Protein 4P0C (pdb70)

Structure (mmCIF, N/CA/C/O backbone):
data_4P0C
#
_entry.id   4P0C
#
_cell.length_a   26.360
_cell.length_b   40.250
_cell.length_c   37.100
_cell.angle_alpha   90.00
_cell.angle_beta   107.42
_cell.angle_gamma   90.00
#
_symmetry.space_group_name_H-M   'P 1 21 1'
#
loop_
_entity.id
_entity.type
_entity.pdbx_description
1 polymer 'Na(+)/H(+) exchange regulatory cofactor NHE-RF2/Lysophosphatidic acid receptor 2 chimeric protein'
2 non-polymer 'THIOCYANATE ION'
3 non-polymer 'CHLORIDE ION'
4 water water
#
loop_
_atom_site.group_PDB
_atom_site.id
_atom_site.type_symbol
_atom_site.label_atom_id
_atom_site.label_alt_id
_atom_site.label_comp_id
_atom_site.label_asym_id
_atom_site.label_entity_id
_atom_site.label_seq_id
_atom_site.pdbx_PDB_ins_code
_atom_site.Cartn_x
_atom_site.Cartn_y
_atom_site.Cartn_z
_atom_site.occupancy
_atom_site.B_iso_or_equiv
_atom_site.auth_seq_id
_atom_site.auth_comp_id
_atom_site.auth_asym_id
_atom_site.auth_atom_id
_atom_site.pdbx_PDB_model_num
ATOM 1 N N . MET A 1 1 ? 27.449 -3.684 41.462 1.00 28.30 8 MET A N 1
ATOM 2 C CA . MET A 1 1 ? 28.326 -4.830 41.247 1.00 27.98 8 MET A CA 1
ATOM 3 C C . MET A 1 1 ? 27.778 -6.023 42.017 1.00 22.91 8 MET A C 1
ATOM 4 O O . MET A 1 1 ? 26.962 -5.847 42.917 1.00 22.35 8 MET A O 1
ATOM 17 N N . PRO A 1 2 ? 28.226 -7.240 41.670 1.00 20.09 9 PRO A N 1
ATOM 18 C CA . PRO A 1 2 ? 27.701 -8.423 42.358 1.00 17.86 9 PRO A CA 1
ATOM 19 C C . PRO A 1 2 ? 27.913 -8.375 43.865 1.00 15.33 9 PRO A C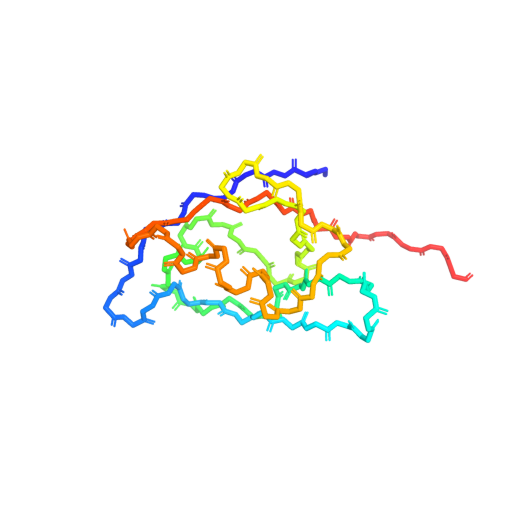 1
ATOM 20 O O . PRO A 1 2 ? 28.921 -7.831 44.344 1.00 17.74 9 PRO A O 1
ATOM 31 N N . ARG A 1 3 ? 26.964 -8.948 44.601 1.00 13.26 10 ARG A N 1
ATOM 32 C CA . ARG A 1 3 ? 26.993 -8.918 46.052 1.00 12.99 10 ARG A CA 1
ATOM 33 C C . ARG A 1 3 ? 26.338 -10.188 46.603 1.00 10.13 10 ARG A C 1
ATOM 34 O O . ARG A 1 3 ? 25.464 -10.768 45.963 1.00 9.68 10 ARG A O 1
ATOM 55 N N . LEU A 1 4 ? 26.762 -10.623 47.783 1.00 7.89 11 LEU A N 1
ATOM 56 C CA . LEU A 1 4 ? 26.272 -11.864 48.369 1.00 8.10 11 LEU A CA 1
ATOM 57 C C . LEU A 1 4 ? 25.155 -11.606 49.367 1.00 9.39 11 LEU A C 1
ATOM 58 O O . LEU A 1 4 ? 25.264 -10.733 50.227 1.00 11.91 11 LEU A O 1
ATOM 74 N N . CYS A 1 5 ? 24.085 -12.381 49.224 1.00 8.55 12 CYS A N 1
ATOM 75 C CA . CYS A 1 5 ? 22.965 -12.373 50.152 1.00 8.76 12 CYS A CA 1
ATOM 76 C C . CYS A 1 5 ? 22.874 -13.735 50.822 1.00 7.99 12 CYS A C 1
ATOM 77 O O . CYS A 1 5 ? 22.833 -14.768 50.151 1.00 8.89 12 CYS A O 1
ATOM 85 N N . ARG A 1 6 ? 22.863 -13.716 52.149 1.00 9.08 13 ARG A N 1
ATOM 86 C CA . ARG A 1 6 ? 22.845 -14.927 52.956 1.00 9.42 13 ARG A CA 1
ATOM 87 C C . ARG A 1 6 ? 21.468 -15.091 53.567 1.00 9.53 13 ARG A C 1
ATOM 88 O O . ARG A 1 6 ? 21.066 -14.301 54.420 1.00 11.76 13 ARG A O 1
ATOM 109 N N . LEU A 1 7 ? 20.758 -16.124 53.120 1.00 9.04 14 LEU A N 1
ATOM 110 C CA . LEU A 1 7 ? 19.370 -16.351 53.508 1.00 9.24 14 LEU A CA 1
ATOM 111 C C . LEU A 1 7 ? 19.212 -17.554 54.429 1.00 8.32 14 LEU A C 1
ATOM 112 O O . LEU A 1 7 ? 19.786 -18.607 54.191 1.00 10.33 14 LEU A O 1
ATOM 128 N N . VAL A 1 8 ? 18.394 -17.388 55.463 1.00 9.50 15 VAL A N 1
ATOM 129 C CA . VAL A 1 8 ? 18.031 -18.483 56.352 1.00 10.54 15 VAL A CA 1
ATOM 130 C C . VAL A 1 8 ? 16.541 -18.743 56.175 1.00 9.51 15 VAL A C 1
ATOM 131 O O . VAL A 1 8 ? 15.719 -17.848 56.355 1.00 10.16 15 VAL A O 1
ATOM 144 N N . ARG A 1 9 ? 16.193 -19.961 55.782 1.00 8.78 16 ARG A N 1
ATOM 145 C CA . ARG A 1 9 ? 14.824 -20.263 55.381 1.00 10.29 16 ARG A CA 1
ATOM 146 C C . ARG A 1 9 ? 13.856 -20.184 56.556 1.00 12.08 16 ARG A C 1
ATOM 147 O O . ARG A 1 9 ? 14.198 -20.563 57.672 1.00 14.47 16 ARG A O 1
ATOM 168 N N . GLY A 1 10 ? 12.655 -19.676 56.297 1.00 12.94 17 GLY A N 1
ATOM 169 C CA . GLY A 1 10 ? 11.594 -19.648 57.293 1.00 15.46 17 GLY A CA 1
ATOM 170 C C . GLY A 1 10 ? 10.595 -20.759 57.028 1.00 16.93 17 GLY A C 1
ATOM 171 O O . GLY A 1 10 ? 10.789 -21.560 56.111 1.00 17.88 17 GLY A O 1
ATOM 175 N N . GLU A 1 11 ? 9.518 -20.814 57.805 1.00 20.81 18 GLU A N 1
ATOM 176 C CA . GLU A 1 11 ? 8.553 -21.899 57.647 1.00 23.49 18 GLU A CA 1
ATOM 177 C C . GLU A 1 11 ? 7.753 -21.758 56.349 1.00 24.35 18 GLU A C 1
ATOM 178 O O . GLU A 1 11 ? 7.137 -22.721 55.886 1.00 25.47 18 GLU A O 1
ATOM 190 N N . GLN A 1 12 ? 7.771 -20.559 55.771 1.00 23.48 19 GLN A N 1
ATOM 191 C CA . GLN A 1 12 ? 7.110 -20.285 54.497 1.00 25.03 19 GLN A CA 1
ATOM 192 C C . GLN A 1 12 ? 8.137 -20.088 53.386 1.00 21.63 19 GLN A C 1
ATOM 193 O O . GLN A 1 12 ? 7.915 -19.312 52.458 1.00 24.39 19 GLN A O 1
ATOM 207 N N . GLY A 1 13 ? 9.262 -20.787 53.482 1.00 15.08 20 GLY A N 1
ATOM 208 C CA . GLY A 1 13 ? 10.312 -20.659 52.488 1.00 12.03 20 GLY A CA 1
ATOM 209 C C . GLY A 1 13 ? 11.169 -19.422 52.685 1.00 9.66 20 GLY A C 1
ATOM 210 O O . GLY A 1 13 ? 11.262 -18.863 53.772 1.00 10.89 20 GLY A O 1
ATOM 214 N N . TYR A 1 14 ? 11.807 -18.996 51.607 1.00 7.41 21 TYR A N 1
ATOM 215 C CA . TYR A 1 14 ? 12.701 -17.852 51.637 1.00 7.27 21 TYR A CA 1
ATOM 216 C C . TYR A 1 14 ? 11.994 -16.532 51.384 1.00 7.79 21 TYR A C 1
ATOM 217 O O . TYR A 1 14 ? 12.450 -15.500 51.853 1.00 9.82 21 TYR A O 1
ATOM 235 N N . GLY A 1 15 ? 10.922 -16.562 50.602 1.00 7.19 22 GLY A N 1
ATOM 236 C CA . GLY A 1 15 ? 10.160 -15.366 50.294 1.00 7.37 22 GLY A CA 1
ATOM 237 C C . GLY A 1 15 ? 10.651 -14.599 49.081 1.00 7.11 22 GLY A C 1
ATOM 238 O O . GLY A 1 15 ? 10.640 -13.370 49.073 1.00 8.98 22 GLY A O 1
ATOM 242 N N . PHE A 1 16 ? 11.082 -15.312 48.048 1.00 6.92 23 PHE A N 1
ATOM 243 C CA . PHE A 1 16 ? 11.370 -14.658 46.782 1.00 6.71 23 PHE A CA 1
ATOM 244 C C . PHE A 1 16 ? 10.888 -15.482 45.615 1.00 6.71 23 PHE A C 1
ATOM 245 O O . PHE A 1 16 ? 10.677 -16.685 45.731 1.00 8.47 23 PHE A O 1
ATOM 262 N N . HIS A 1 17 ? 10.711 -14.801 44.491 1.00 6.64 24 HIS A N 1
ATOM 263 C CA . HIS A 1 17 ? 10.242 -15.437 43.284 1.00 7.03 24 HIS A CA 1
ATOM 264 C C . HIS A 1 17 ? 11.313 -15.369 42.222 1.00 7.43 24 HIS A C 1
ATOM 265 O O . HIS A 1 17 ? 11.824 -14.291 41.918 1.00 8.45 24 HIS A O 1
ATOM 278 N N . LEU A 1 18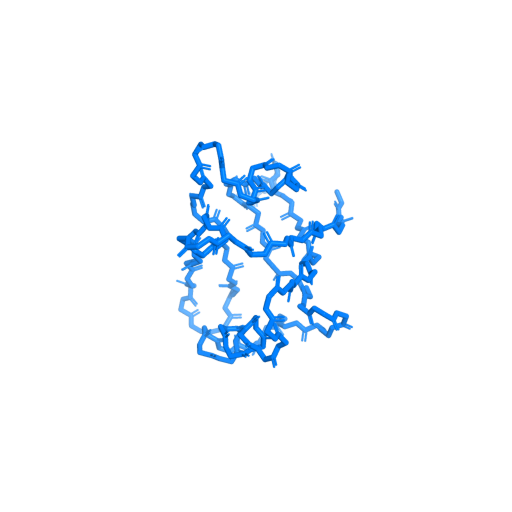 ? 11.650 -16.533 41.679 1.00 6.63 25 LEU A N 1
ATOM 279 C CA . LEU A 1 18 ? 12.696 -16.666 40.678 1.00 6.92 25 LEU A CA 1
ATOM 280 C C . LEU A 1 18 ? 12.030 -16.808 39.325 1.00 7.69 25 LEU A C 1
ATOM 281 O O . LEU A 1 18 ? 11.142 -17.650 39.155 1.00 8.54 25 LEU A O 1
ATOM 297 N N . HIS A 1 19 ? 12.453 -15.978 38.376 1.00 8.11 26 HIS A N 1
ATOM 298 C CA . HIS A 1 19 ? 11.869 -15.932 37.043 1.00 9.69 26 HIS A CA 1
ATOM 299 C C . HIS A 1 19 ? 12.953 -16.123 35.993 1.00 11.30 26 HIS A C 1
ATOM 300 O O . HIS A 1 19 ? 13.982 -15.445 36.016 1.00 10.63 26 HIS A O 1
ATOM 313 N N . GLY A 1 20 ? 12.711 -17.044 35.069 1.00 15.11 27 GLY A N 1
ATOM 314 C CA . GLY A 1 20 ? 13.685 -17.395 34.055 1.00 18.97 27 GLY A CA 1
ATOM 315 C C . GLY A 1 20 ? 13.296 -16.827 32.711 1.00 25.62 27 GLY A C 1
ATOM 316 O O . GLY A 1 20 ? 12.112 -16.630 32.436 1.00 25.64 27 GLY A O 1
ATOM 320 N N . GLU A 1 21 ? 14.347 -16.512 31.968 1.00 24.52 28 GLU A N 1
ATOM 321 C CA . GLU A 1 21 ? 14.259 -16.084 30.605 1.00 25.38 28 GLU A CA 1
ATOM 322 C C . GLU A 1 21 ? 14.637 -17.277 29.754 1.00 24.52 28 GLU A C 1
AT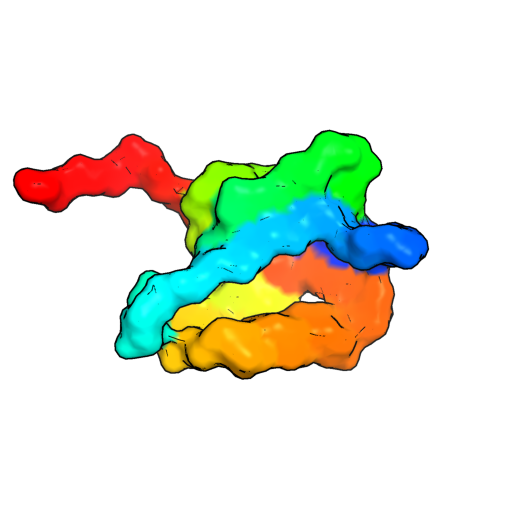OM 323 O O . GLU A 1 21 ? 15.441 -18.128 30.133 1.00 24.52 28 GLU A O 1
ATOM 335 N N . LYS A 1 22 ? 14.023 -17.301 28.592 1.00 24.52 29 LYS A N 1
ATOM 336 C CA . LYS A 1 22 ? 14.195 -18.331 27.577 1.00 27.11 29 LYS A CA 1
ATOM 337 C C . LYS A 1 22 ? 15.667 -18.681 27.382 1.00 26.83 29 LYS A C 1
ATOM 338 O O . LYS A 1 22 ? 16.519 -17.812 27.178 1.00 26.21 29 LYS A O 1
ATOM 357 N N . GLY A 1 23 ? 15.922 -19.985 27.436 1.00 29.82 30 GLY A N 1
ATOM 358 C CA . GLY A 1 23 ? 17.184 -20.540 27.896 1.00 31.71 30 GLY A CA 1
ATOM 359 C C . GLY A 1 23 ? 18.425 -20.101 27.136 1.00 34.24 30 GLY A C 1
ATOM 360 O O . GLY A 1 23 ? 18.444 -20.187 25.917 1.00 35.81 30 GLY A O 1
ATOM 364 N N . ARG A 1 24 ? 19.488 -19.667 27.809 1.00 34.36 31 ARG A N 1
ATOM 365 C CA . ARG A 1 24 ? 19.659 -19.661 29.255 1.00 33.23 31 ARG A CA 1
ATOM 366 C C . ARG A 1 24 ? 20.127 -18.253 29.577 1.00 29.07 31 ARG A C 1
ATOM 367 O O . ARG A 1 24 ? 21.255 -18.035 30.024 1.00 27.75 31 ARG A O 1
ATOM 373 N N . ARG A 1 25 ? 19.247 -17.293 29.307 1.00 28.25 32 ARG A N 1
ATOM 374 C CA . ARG A 1 25 ? 19.582 -15.877 29.414 1.00 27.87 32 ARG A CA 1
ATOM 375 C C . ARG A 1 25 ? 19.531 -15.394 30.867 1.00 25.21 32 ARG A C 1
ATOM 376 O O . ARG A 1 25 ? 19.664 -14.201 31.140 1.00 24.72 32 ARG A O 1
ATOM 397 N N . GLY A 1 26 ? 19.316 -16.314 31.823 1.00 25.42 33 GLY A N 1
ATOM 398 C CA . GLY A 1 26 ? 19.476 -16.028 33.173 1.00 18.88 33 GLY A CA 1
ATOM 399 C C . GLY A 1 26 ? 18.247 -16.136 34.050 1.00 13.29 33 GLY A C 1
ATOM 400 O O . GLY A 1 26 ? 17.112 -16.249 33.571 1.00 12.95 33 GLY A O 1
ATOM 404 N N . GLN A 1 27 ? 18.489 -16.108 35.352 1.00 11.45 34 GLN A N 1
ATOM 405 C CA . GLN A 1 27 ? 17.428 -16.222 36.335 1.00 10.62 34 GLN A CA 1
ATOM 406 C C . GLN A 1 27 ? 17.435 -14.971 37.176 1.00 8.33 34 GLN A C 1
ATOM 407 O O . GLN A 1 27 ? 18.490 -14.475 37.570 1.00 9.31 34 GLN A O 1
ATOM 421 N N . PHE A 1 28 ? 16.244 -14.452 37.440 1.00 7.84 35 PHE A N 1
ATOM 422 C CA 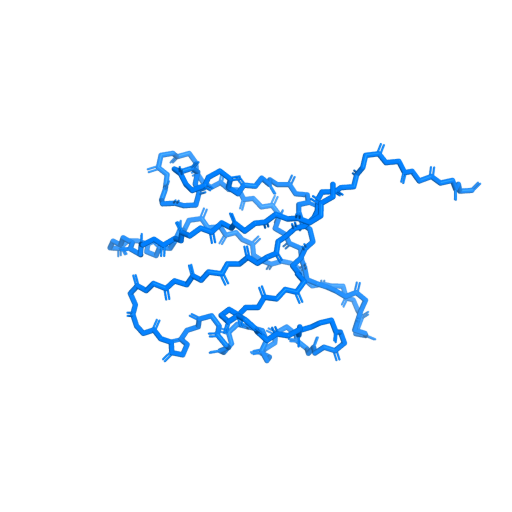. PHE A 1 28 ? 16.128 -13.178 38.095 1.00 7.86 35 PHE A CA 1
ATOM 423 C C . PHE A 1 28 ? 15.161 -13.212 39.281 1.00 7.30 35 PHE A C 1
ATOM 424 O O . PHE A 1 28 ? 14.222 -14.007 39.318 1.00 8.12 35 PHE A O 1
ATOM 441 N N . ILE A 1 29 ? 15.401 -12.329 40.242 1.00 7.45 36 ILE A N 1
ATOM 442 C CA . ILE A 1 29 ? 14.546 -12.199 41.404 1.00 7.83 36 ILE A CA 1
ATOM 443 C C . ILE A 1 29 ? 13.397 -11.258 41.058 1.00 8.09 36 ILE A C 1
ATOM 444 O O . ILE A 1 29 ? 13.576 -10.044 41.035 1.00 10.99 36 ILE A O 1
ATOM 460 N N . ARG A 1 30 ? 12.225 -11.816 40.763 1.00 8.20 37 ARG A N 1
ATOM 461 C CA . ARG A 1 30 ? 11.061 -11.015 40.376 1.00 9.40 37 ARG A CA 1
ATOM 462 C C . ARG A 1 30 ? 10.375 -10.295 41.471 1.00 9.74 37 ARG A C 1
ATOM 463 O O . ARG A 1 30 ? 9.909 -9.170 41.267 1.00 10.97 37 ARG A O 1
ATOM 484 N N . ARG A 1 31 ? 10.342 -10.924 42.625 1.00 8.34 38 ARG A N 1
ATOM 485 C CA A ARG A 1 31 ? 9.648 -10.377 43.761 0.50 8.75 38 ARG A CA 1
ATOM 486 C CA B ARG A 1 31 ? 9.656 -10.379 43.776 0.50 7.88 38 ARG A CA 1
ATOM 487 C C . ARG A 1 31 ? 10.396 -10.795 45.015 1.00 6.97 38 ARG A C 1
ATOM 488 O O . ARG A 1 31 ? 10.964 -11.891 45.067 1.00 7.54 38 ARG A O 1
ATOM 529 N N . VAL A 1 32 ? 10.383 -9.909 46.004 1.00 6.77 39 VAL A N 1
ATOM 530 C CA . VAL A 1 32 ? 10.845 -10.204 47.341 1.00 8.27 39 VAL A CA 1
ATOM 531 C C . VAL A 1 32 ? 9.666 -9.906 48.267 1.00 8.21 39 VAL A C 1
ATOM 532 O O . VAL A 1 32 ? 9.118 -8.805 48.276 1.00 10.58 39 VAL A O 1
ATOM 545 N N . GLU A 1 33 ? 9.252 -10.910 49.022 1.00 8.53 40 GLU A N 1
ATOM 546 C CA . GLU A 1 33 ? 8.109 -10.777 49.910 1.00 9.20 40 GLU A CA 1
ATOM 547 C C . GLU A 1 33 ? 8.430 -9.917 51.136 1.00 8.90 40 GLU A C 1
ATOM 548 O O . GLU A 1 33 ? 9.442 -10.137 51.795 1.00 9.16 40 GLU A O 1
ATOM 560 N N . PRO A 1 34 ? 7.568 -8.931 51.449 1.00 9.81 41 PRO A N 1
ATOM 561 C CA . PRO A 1 34 ? 7.780 -8.143 52.667 1.00 10.66 41 PRO A CA 1
ATOM 562 C C . PRO A 1 34 ? 7.901 -9.001 53.925 1.00 10.76 41 PRO A C 1
ATOM 563 O O . PRO A 1 34 ? 7.136 -9.958 54.091 1.00 11.63 41 PRO A O 1
ATOM 574 N N . GLY A 1 35 ? 8.861 -8.670 54.784 1.00 12.28 42 GLY A N 1
ATOM 575 C CA . GLY A 1 35 ? 9.014 -9.351 56.058 1.00 12.64 42 GLY A CA 1
ATOM 576 C C . GLY A 1 35 ? 9.607 -10.749 55.961 1.00 12.70 42 GLY A C 1
ATOM 577 O O . GLY A 1 35 ? 9.610 -11.492 56.944 1.00 14.36 42 GLY A O 1
ATOM 581 N N . SER A 1 36 ? 10.128 -11.107 54.791 1.00 10.79 43 SER A N 1
ATOM 582 C CA . SER A 1 36 ? 10.649 -12.448 54.562 1.00 10.58 43 SER A CA 1
ATOM 583 C C . SER A 1 36 ? 12.143 -12.541 54.839 1.00 9.51 43 SER A C 1
ATOM 584 O O . SER A 1 36 ? 12.826 -11.525 54.954 1.00 9.16 43 SER A O 1
ATOM 592 N N . PRO A 1 37 ? 12.670 -13.771 54.916 1.00 10.38 44 PRO A N 1
ATOM 593 C CA . PRO A 1 37 ? 14.124 -13.935 54.998 1.00 9.91 44 PRO A CA 1
ATOM 594 C C . PRO A 1 37 ? 14.850 -13.276 53.824 1.00 8.92 44 PRO A C 1
ATOM 595 O O . PRO A 1 37 ? 15.935 -12.747 54.002 1.00 9.83 44 PRO A O 1
ATOM 606 N N . ALA A 1 38 ? 14.258 -13.307 52.640 1.00 7.76 45 ALA A N 1
ATOM 607 C CA . ALA A 1 38 ? 14.855 -12.670 51.477 1.00 7.75 45 ALA A CA 1
ATOM 608 C C . ALA A 1 38 ? 14.994 -11.162 51.686 1.00 7.49 45 ALA A C 1
ATOM 609 O O . ALA A 1 38 ? 16.032 -10.577 51.368 1.00 8.46 45 ALA A O 1
ATOM 616 N N . GLU A 1 39 ? 13.957 -10.525 52.220 1.00 7.75 46 GLU A N 1
ATOM 617 C CA . GLU A 1 39 ? 14.024 -9.095 52.480 1.00 8.38 46 GLU A CA 1
ATOM 618 C C . GLU A 1 39 ? 15.065 -8.794 53.558 1.00 8.92 46 GLU A C 1
ATOM 619 O O . GLU A 1 39 ? 15.837 -7.846 53.429 1.00 9.51 46 GLU A O 1
ATOM 631 N N . ALA A 1 40 ? 15.097 -9.606 54.612 1.00 9.80 47 ALA A N 1
ATOM 632 C CA . ALA A 1 40 ? 16.080 -9.432 55.681 1.00 11.37 47 ALA A CA 1
ATOM 633 C C . ALA A 1 40 ? 17.505 -9.516 55.143 1.00 11.19 47 ALA A C 1
ATOM 634 O O . ALA A 1 40 ? 18.392 -8.795 55.602 1.00 12.12 47 ALA A O 1
ATOM 641 N N . ALA A 1 41 ? 17.716 -10.405 54.177 1.00 10.67 48 ALA A N 1
ATOM 642 C CA . ALA A 1 41 ? 19.037 -10.633 53.591 1.00 10.12 48 ALA A CA 1
ATOM 643 C C . ALA A 1 41 ? 19.389 -9.575 52.544 1.00 10.07 48 ALA A C 1
ATOM 644 O O . ALA A 1 41 ? 20.496 -9.574 52.004 1.00 11.48 48 ALA A O 1
ATOM 651 N N . ALA A 1 42 ? 18.428 -8.700 52.254 1.00 9.92 49 ALA A N 1
ATOM 652 C CA . ALA A 1 42 ? 18.591 -7.575 51.330 1.00 10.07 49 ALA A CA 1
ATOM 653 C C . ALA A 1 42 ? 18.701 -8.011 49.872 1.00 8.57 49 ALA A C 1
ATOM 654 O O . ALA A 1 42 ? 19.384 -7.390 49.071 1.00 10.42 49 ALA A O 1
ATOM 661 N N . LEU A 1 43 ? 17.985 -9.070 49.526 1.00 8.89 50 LEU A N 1
ATOM 662 C CA . LEU A 1 43 ? 17.749 -9.406 48.133 1.00 8.64 50 LEU A CA 1
ATOM 663 C C . LEU A 1 43 ? 16.768 -8.372 47.577 1.00 9.02 50 LEU A C 1
ATOM 664 O O . LEU A 1 43 ? 15.910 -7.878 48.314 1.00 9.88 50 LEU A O 1
ATOM 680 N N . ARG A 1 44 ? 16.886 -8.030 46.296 1.00 8.96 51 ARG A N 1
ATOM 681 C CA . ARG A 1 44 ? 16.047 -6.994 45.694 1.00 10.45 51 ARG A CA 1
ATOM 682 C C . ARG A 1 44 ? 15.447 -7.451 44.372 1.00 8.93 51 ARG A C 1
ATOM 683 O O . ARG A 1 44 ? 16.100 -8.136 43.578 1.00 8.34 51 ARG A O 1
ATOM 704 N N . ALA A 1 45 ? 14.198 -7.067 44.138 1.00 9.61 52 ALA A N 1
ATOM 705 C CA . ALA A 1 45 ? 13.543 -7.367 42.878 1.00 9.26 52 ALA A CA 1
ATOM 706 C C . ALA A 1 45 ? 14.383 -6.775 41.750 1.00 9.30 52 ALA A C 1
ATOM 707 O O . ALA A 1 45 ? 14.876 -5.659 41.857 1.00 10.89 52 ALA A O 1
ATOM 714 N N . GLY A 1 46 ? 14.555 -7.534 40.679 1.00 7.92 53 GLY A N 1
ATOM 715 C CA . GLY A 1 46 ? 15.372 -7.087 39.569 1.00 7.05 53 GLY A CA 1
ATOM 716 C C . GLY A 1 46 ? 16.748 -7.719 39.564 1.00 7.91 53 GLY A C 1
ATOM 717 O O . GLY A 1 46 ? 17.426 -7.692 38.542 1.00 9.51 53 GLY A O 1
ATOM 721 N N . ASP A 1 47 ? 17.162 -8.280 40.695 1.00 6.85 54 ASP A N 1
ATOM 722 C CA . A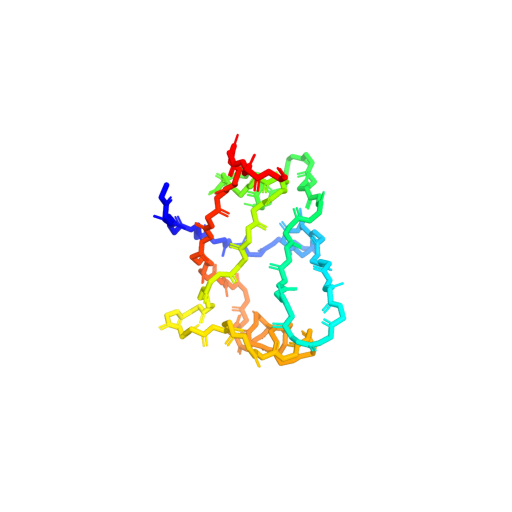SP A 1 47 ? 18.479 -8.906 40.816 1.00 7.63 54 ASP A CA 1
ATOM 723 C C . ASP A 1 47 ? 18.628 -10.073 39.860 1.00 7.73 54 ASP A C 1
ATOM 724 O O . ASP A 1 47 ? 17.711 -10.877 39.718 1.00 8.56 54 ASP A O 1
ATOM 733 N N . ARG A 1 48 ? 19.799 -10.180 39.234 1.00 7.99 55 ARG A N 1
ATOM 734 C CA . ARG A 1 48 ? 20.162 -11.356 38.449 1.00 8.41 55 ARG A CA 1
ATOM 735 C C . ARG A 1 48 ? 21.008 -12.290 39.296 1.00 7.94 55 ARG A C 1
ATOM 736 O O . ARG A 1 48 ? 21.935 -11.864 39.961 1.00 8.01 55 ARG A O 1
ATOM 757 N N . LEU A 1 49 ? 20.684 -13.572 39.254 1.00 8.11 56 LEU A N 1
ATOM 758 C CA . LEU A 1 49 ? 21.386 -14.563 40.050 1.00 7.98 56 LEU A CA 1
ATOM 759 C C . LEU A 1 49 ? 22.645 -15.047 39.336 1.00 9.01 56 LEU A C 1
ATOM 760 O O . LEU A 1 49 ? 22.574 -15.559 38.220 1.00 12.02 56 LEU A O 1
ATOM 776 N N . VAL A 1 50 ? 23.795 -14.866 39.979 1.00 7.51 57 VAL A N 1
ATOM 777 C CA . VAL A 1 50 ? 25.082 -15.205 39.380 1.00 8.67 57 VAL A CA 1
ATOM 778 C C . VAL A 1 50 ? 25.667 -16.494 39.957 1.00 7.32 57 VAL A C 1
ATOM 779 O O . VAL A 1 50 ? 26.171 -17.332 39.210 1.00 7.80 57 VAL A O 1
ATOM 792 N N . GLU A 1 51 ? 25.609 -16.638 41.280 1.00 7.27 58 GLU A N 1
ATOM 793 C CA . GLU A 1 51 ? 26.060 -17.858 41.959 1.00 6.38 58 GLU A CA 1
ATOM 794 C C . GLU A 1 51 ? 25.072 -18.322 43.019 1.00 6.13 58 GLU A C 1
ATOM 795 O O . GLU A 1 51 ? 24.382 -17.509 43.639 1.00 6.39 58 GLU A O 1
ATOM 807 N N . VAL A 1 52 ? 25.023 -19.637 43.210 1.00 6.35 59 VAL A N 1
ATOM 808 C CA . VAL A 1 52 ? 24.297 -20.254 44.318 1.00 5.70 59 VAL A CA 1
ATOM 809 C C . VAL A 1 52 ? 25.285 -21.106 45.095 1.00 6.58 59 VAL A C 1
ATOM 810 O O . VAL A 1 52 ? 25.944 -21.997 44.534 1.00 7.14 59 VAL A O 1
ATOM 823 N N . ASN A 1 53 ? 25.389 -20.826 46.390 1.00 7.23 60 ASN A N 1
ATOM 824 C CA . ASN A 1 53 ? 26.312 -21.540 47.271 1.00 7.99 60 ASN A CA 1
ATOM 825 C C . ASN A 1 53 ? 27.717 -21.661 46.674 1.00 7.96 60 ASN A C 1
ATOM 826 O O . ASN A 1 53 ? 28.357 -22.710 46.744 1.00 9.27 60 ASN A O 1
ATOM 837 N N . GLY A 1 54 ? 28.179 -20.561 46.086 1.00 7.84 61 GLY A N 1
ATOM 838 C CA . GLY A 1 54 ? 29.537 -20.448 45.597 1.00 9.10 61 GLY A CA 1
ATOM 839 C C . GLY A 1 54 ? 29.768 -20.991 44.203 1.00 10.64 61 GLY A C 1
ATOM 840 O O . GLY A 1 54 ? 30.901 -20.984 43.749 1.00 13.55 61 GLY A O 1
ATOM 844 N N . VAL A 1 55 ? 28.732 -21.461 43.523 1.00 9.25 62 VAL A N 1
ATOM 845 C CA . VAL A 1 55 ? 28.891 -22.010 42.181 1.00 9.62 62 VAL A CA 1
ATOM 846 C C . VAL A 1 55 ? 28.173 -21.140 41.162 1.00 9.12 62 VAL A C 1
ATOM 847 O O . VAL A 1 55 ? 27.010 -20.807 41.335 1.00 8.64 62 VAL A O 1
ATOM 860 N N . ASN A 1 56 ? 28.871 -20.782 40.089 1.00 8.88 63 ASN A N 1
ATOM 861 C CA . ASN A 1 56 ? 28.283 -19.974 39.030 1.00 10.27 63 ASN A CA 1
ATOM 862 C C . ASN A 1 56 ? 27.157 -20.717 38.315 1.00 9.82 63 ASN A C 1
ATOM 863 O O . ASN A 1 56 ? 27.317 -21.865 37.894 1.00 11.32 63 ASN A O 1
ATOM 874 N N . VAL A 1 57 ? 26.026 -20.042 38.155 1.00 8.58 64 VAL A N 1
ATOM 875 C CA . VAL A 1 57 ? 24.846 -20.662 37.557 1.00 9.79 64 VAL A CA 1
ATOM 876 C C . VAL A 1 57 ? 24.410 -19.974 36.277 1.00 10.77 64 VAL A C 1
ATOM 877 O O . VAL A 1 57 ? 23.355 -20.300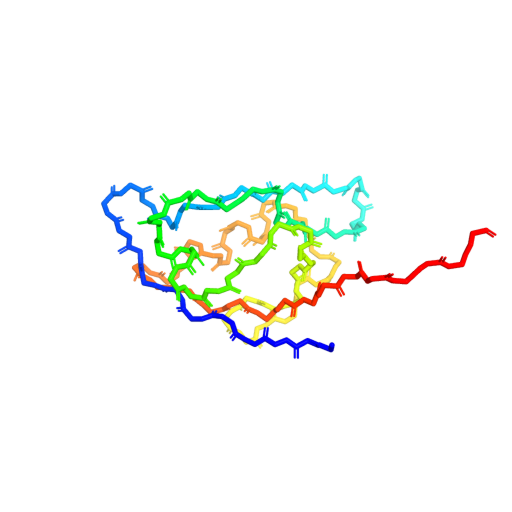 35.728 1.00 11.67 64 VAL A O 1
ATOM 890 N N . GLU A 1 58 ? 25.212 -19.032 35.789 1.00 11.97 65 GLU A N 1
ATOM 891 C CA . GLU A 1 58 ? 24.897 -18.392 34.526 1.00 15.36 65 GLU A CA 1
ATOM 892 C C . GLU A 1 58 ? 24.958 -19.506 33.488 1.00 20.37 65 GLU A C 1
ATOM 893 O O . GLU A 1 58 ? 25.845 -20.358 33.524 1.00 24.55 65 GLU A O 1
ATOM 905 N N . GLY A 1 59 ? 23.995 -19.542 32.588 1.00 22.46 66 GLY A N 1
ATOM 906 C CA . GLY A 1 59 ? 23.965 -20.606 31.600 1.00 22.24 66 GLY A CA 1
ATOM 907 C C . GLY A 1 59 ? 23.364 -21.934 32.052 1.00 19.31 66 GLY A C 1
ATOM 908 O O . GLY A 1 59 ? 23.283 -22.858 31.249 1.00 22.90 66 GLY A O 1
ATOM 912 N N . GLU A 1 60 ? 22.941 -22.044 33.311 1.00 13.32 67 GLU A N 1
ATOM 913 C CA . GLU A 1 60 ? 22.164 -23.208 33.746 1.00 10.47 67 GLU A CA 1
ATOM 914 C C . GLU A 1 60 ? 20.677 -22.936 33.587 1.00 8.84 67 GLU A C 1
ATOM 915 O O . GLU A 1 60 ? 20.252 -21.793 33.470 1.00 10.79 67 GLU A O 1
ATOM 927 N N . THR A 1 61 ? 19.883 -23.997 33.576 1.00 7.38 68 THR A N 1
ATOM 928 C CA . THR A 1 61 ? 18.441 -23.851 33.407 1.00 6.86 68 THR A CA 1
ATOM 929 C C . THR A 1 61 ? 17.754 -23.457 34.722 1.00 7.00 68 THR A C 1
ATOM 930 O O 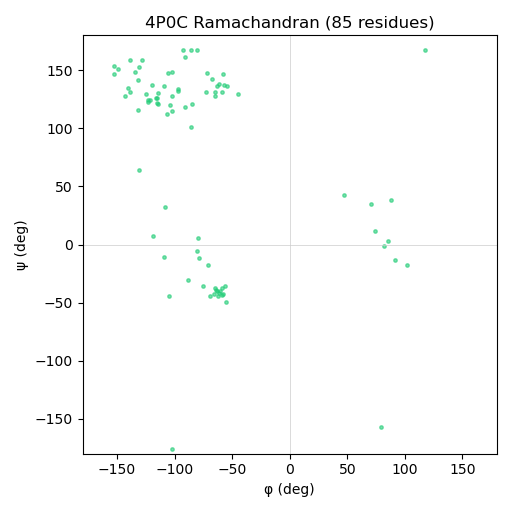. THR A 1 61 ? 18.341 -23.536 35.800 1.00 7.65 68 THR A O 1
ATOM 941 N N . HIS A 1 62 ? 16.491 -23.053 34.623 1.00 7.54 69 HIS A N 1
ATOM 942 C CA . HIS A 1 62 ? 15.701 -22.711 35.800 1.00 7.83 69 HIS A CA 1
ATOM 943 C C . HIS A 1 62 ? 15.690 -23.872 36.782 1.00 7.63 69 HIS A C 1
ATOM 944 O O . HIS A 1 62 ? 15.959 -23.687 37.963 1.00 7.56 69 HIS A O 1
ATOM 957 N N . HIS A 1 63 ? 15.396 -25.073 36.298 1.00 7.96 70 HIS A N 1
ATOM 958 C CA . HIS A 1 63 ? 15.389 -26.222 37.187 1.00 8.28 70 HIS A CA 1
ATOM 959 C C . HIS A 1 63 ? 16.733 -26.455 37.870 1.00 7.01 70 HIS A C 1
ATOM 960 O O . HIS A 1 63 ? 16.771 -26.767 39.057 1.00 7.63 70 HIS A O 1
ATOM 973 N N . GLN A 1 64 ? 17.835 -26.340 37.130 1.00 6.89 71 GLN A N 1
ATOM 974 C CA . GLN A 1 64 ? 19.153 -26.535 37.739 1.00 6.58 71 GLN A CA 1
ATOM 975 C C . GLN A 1 64 ? 19.364 -25.567 38.877 1.00 5.88 71 GLN A C 1
ATOM 976 O O . GLN A 1 64 ? 19.899 -25.929 39.911 1.00 7.13 71 GLN A O 1
ATOM 990 N N . VAL A 1 65 ? 18.969 -24.321 38.668 1.00 6.01 72 VAL A N 1
ATOM 991 C CA . VAL A 1 65 ? 19.203 -23.295 39.672 1.00 6.47 72 VAL A CA 1
ATOM 992 C C . VAL A 1 65 ? 18.339 -23.548 40.902 1.00 6.60 72 VAL A C 1
ATOM 993 O O . VAL A 1 65 ? 18.809 -23.440 42.023 1.00 7.08 72 VAL A O 1
ATOM 1006 N N . VAL A 1 66 ? 17.073 -23.880 40.682 1.00 6.87 73 VAL A N 1
ATOM 1007 C CA . VAL A 1 66 ? 16.180 -24.159 41.796 1.00 8.08 73 VAL A CA 1
ATOM 1008 C C . VAL A 1 66 ? 16.703 -25.348 42.594 1.00 7.47 73 VAL A C 1
ATOM 1009 O O . VAL A 1 66 ? 16.712 -25.320 43.823 1.00 8.52 73 VAL A O 1
ATOM 1022 N N . GLN A 1 67 ? 17.172 -26.374 41.892 1.00 7.87 74 GLN A N 1
ATOM 1023 C CA . GLN A 1 67 ? 17.736 -27.529 42.567 1.00 8.65 74 GLN A CA 1
ATOM 1024 C C . GLN A 1 67 ? 18.948 -27.172 43.429 1.00 8.36 74 GLN A C 1
ATOM 1025 O O . GLN A 1 67 ? 19.099 -27.691 44.539 1.00 9.15 74 GLN A O 1
ATOM 1039 N N . ARG A 1 68 ? 19.808 -26.290 42.929 1.00 7.89 75 ARG A N 1
ATOM 1040 C CA . ARG A 1 68 ? 20.959 -25.845 43.715 1.00 7.79 75 ARG A CA 1
ATOM 1041 C C . ARG A 1 68 ? 20.501 -25.114 44.972 1.00 8.33 75 ARG A C 1
ATOM 1042 O O . ARG A 1 68 ? 21.076 -25.283 46.036 1.00 9.66 75 ARG A O 1
ATOM 1063 N N . ILE A 1 69 ? 19.458 -24.300 44.849 1.00 7.76 76 ILE A N 1
ATOM 1064 C CA . ILE A 1 69 ? 18.959 -23.553 45.993 1.00 8.74 76 ILE A CA 1
ATOM 1065 C C . ILE A 1 69 ? 18.420 -24.502 47.054 1.00 9.89 76 ILE A C 1
ATOM 1066 O O . ILE A 1 69 ? 18.636 -24.295 48.240 1.00 12.07 76 ILE A O 1
ATOM 1082 N N . LYS A 1 70 ? 17.740 -25.554 46.617 1.00 9.90 77 LYS A N 1
ATOM 1083 C CA . LYS A 1 70 ? 17.143 -26.510 47.532 1.00 10.72 77 LYS A CA 1
ATOM 1084 C C . LYS A 1 70 ? 18.145 -27.513 48.107 1.00 10.39 77 LYS A C 1
ATOM 1085 O O . LYS A 1 70 ? 17.827 -28.223 49.058 1.00 11.61 77 LYS A O 1
ATOM 1104 N N . ALA A 1 71 ? 19.352 -27.561 47.550 1.00 11.90 78 ALA A N 1
ATOM 1105 C CA . ALA A 1 71 ? 20.287 -28.643 47.854 1.00 12.69 78 ALA A CA 1
ATOM 1106 C C . ALA A 1 71 ? 20.760 -28.659 49.301 1.00 11.75 78 ALA A C 1
ATOM 1107 O O . ALA A 1 71 ? 20.960 -29.729 49.878 1.00 13.50 78 ALA A O 1
ATOM 1114 N N . VAL A 1 72 ? 20.972 -27.478 49.872 1.00 11.51 79 VAL A N 1
ATOM 1115 C CA . VAL A 1 72 ? 21.329 -27.364 51.282 1.00 12.1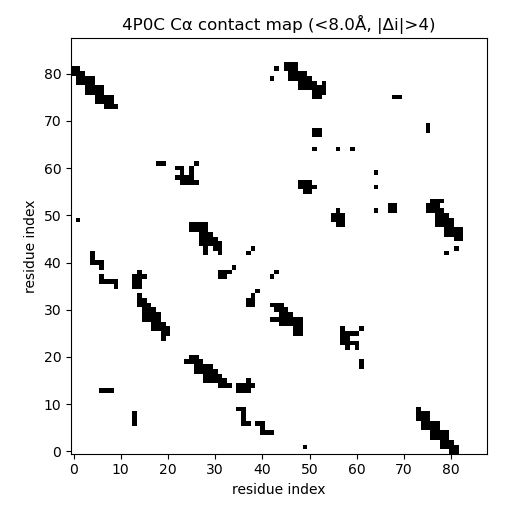5 79 VAL A CA 1
ATOM 1116 C C . VAL A 1 72 ? 20.095 -26.942 52.054 1.00 10.57 79 VAL A C 1
ATOM 1117 O O . VAL A 1 72 ? 19.584 -25.848 51.872 1.00 11.39 79 VAL A O 1
ATOM 1130 N N . GLU A 1 73 ? 19.622 -27.819 52.925 1.00 10.30 80 GLU A N 1
ATOM 1131 C CA . GLU A 1 73 ? 18.407 -27.544 53.663 1.00 11.52 80 GLU A CA 1
ATOM 1132 C C . GLU A 1 73 ? 18.555 -26.358 54.609 1.00 11.26 80 GLU A C 1
ATOM 1133 O O . GLU A 1 73 ? 19.480 -26.300 55.414 1.00 13.97 80 GLU A O 1
ATOM 1145 N N . GLY A 1 74 ? 17.629 -25.411 54.504 1.00 9.42 81 GLY A N 1
ATOM 1146 C CA . GLY A 1 74 ? 17.489 -24.371 55.505 1.00 10.26 81 GLY A CA 1
ATOM 1147 C C . GLY A 1 74 ? 18.271 -23.097 55.269 1.00 8.67 81 GLY A C 1
ATOM 1148 O O . GLY A 1 74 ? 18.020 -22.115 55.956 1.00 10.19 81 GLY A O 1
ATOM 1152 N N . GLN A 1 75 ? 19.220 -23.098 54.338 1.00 9.05 82 GLN A N 1
ATOM 1153 C CA . GLN A 1 75 ? 19.988 -21.896 54.067 1.00 10.07 82 GLN A CA 1
ATOM 1154 C C . GLN A 1 75 ? 20.475 -21.894 52.629 1.00 8.42 82 GLN A C 1
ATOM 1155 O O . GLN A 1 75 ? 20.649 -22.945 52.022 1.00 8.13 82 GLN A O 1
ATOM 1169 N N . THR A 1 76 ? 20.693 -20.700 52.093 1.00 8.52 83 THR A N 1
ATOM 1170 C CA . THR A 1 76 ? 21.275 -20.552 50.768 1.00 7.85 83 THR A CA 1
ATOM 1171 C C . THR A 1 76 ? 22.010 -19.224 50.700 1.00 7.83 83 THR A C 1
ATOM 1172 O O . THR A 1 76 ? 21.601 -18.261 51.339 1.00 10.49 83 THR A O 1
ATOM 1183 N N . ARG A 1 77 ? 23.094 -19.172 49.936 1.00 7.28 84 ARG A N 1
ATOM 1184 C CA . ARG A 1 77 ? 23.772 -17.901 49.705 1.00 8.26 84 ARG A CA 1
ATOM 1185 C C . ARG A 1 77 ? 23.815 -17.606 48.217 1.00 6.43 84 ARG A C 1
ATOM 1186 O O . ARG A 1 77 ? 24.267 -18.420 47.401 1.00 7.76 84 ARG A O 1
ATOM 1207 N N . LEU A 1 78 ? 23.280 -16.439 47.880 1.00 6.06 85 LEU A N 1
ATOM 1208 C CA . LEU A 1 78 ? 23.051 -16.051 46.500 1.00 5.73 85 LEU A CA 1
ATOM 1209 C C . LEU A 1 78 ? 23.923 -14.864 46.167 1.00 6.20 85 LEU A C 1
ATOM 1210 O O . LEU A 1 78 ? 23.844 -13.840 46.841 1.00 7.45 85 LEU A O 1
ATOM 1226 N N . LEU A 1 79 ? 24.770 -15.012 45.151 1.00 5.76 86 LEU A N 1
ATOM 1227 C CA . LEU A 1 79 ? 25.519 -13.877 44.622 1.00 6.26 86 LEU A CA 1
ATOM 1228 C C . LEU A 1 79 ? 24.654 -13.297 43.523 1.00 6.57 86 LEU A C 1
ATOM 1229 O O . LEU A 1 79 ? 24.329 -13.985 42.554 1.00 6.79 86 LEU A O 1
ATOM 1245 N N . VAL A 1 80 ? 24.247 -12.048 43.706 1.00 6.96 87 VAL A N 1
ATOM 1246 C CA . VAL A 1 80 ? 23.309 -11.398 42.805 1.00 7.75 87 VAL A CA 1
ATOM 1247 C C . VAL A 1 80 ? 23.870 -10.067 42.350 1.00 7.79 87 VAL A C 1
ATOM 1248 O O . VAL A 1 80 ? 24.735 -9.491 43.009 1.00 9.27 87 VAL A O 1
ATOM 1261 N N . VAL A 1 81 ? 23.359 -9.578 41.228 1.00 8.62 88 VAL A N 1
ATOM 1262 C CA . VAL A 1 81 ? 23.770 -8.281 40.715 1.00 10.61 88 VAL A CA 1
ATOM 1263 C C . VAL A 1 81 ? 22.533 -7.558 40.215 1.00 10.73 88 VAL A C 1
ATOM 1264 O O . VAL A 1 81 ? 21.715 -8.128 39.507 1.00 10.14 88 VAL A O 1
ATOM 1277 N N . ASP A 1 82 ? 22.367 -6.307 40.614 1.00 12.46 89 ASP A N 1
ATOM 1278 C CA . ASP A 1 82 ? 21.247 -5.537 40.097 1.00 16.90 89 ASP A CA 1
ATOM 1279 C C . ASP A 1 82 ? 21.668 -4.911 38.776 1.00 21.58 89 ASP A C 1
ATOM 1280 O O . ASP A 1 82 ? 22.843 -4.932 38.431 1.00 20.79 89 ASP A O 1
ATOM 1289 N N . GLN A 1 83 ? 20.711 -4.392 38.021 1.00 26.80 90 GLN A N 1
ATOM 1290 C CA . GLN A 1 83 ? 21.025 -3.759 36.747 1.00 34.08 90 GLN A CA 1
ATOM 1291 C C . GLN A 1 83 ? 20.309 -2.421 36.689 1.00 34.69 90 GLN A C 1
ATOM 1292 O O . GLN A 1 83 ? 19.080 -2.359 36.711 1.00 39.87 90 GLN A O 1
ATOM 1306 N N . MET A 1 84 ? 21.101 -1.354 36.651 1.00 29.35 91 MET A N 1
ATOM 1307 C CA . MET A 1 84 ? 20.590 0.011 36.696 1.00 24.96 91 MET A CA 1
ATOM 1308 C C . MET A 1 84 ? 20.755 0.712 35.364 1.00 17.76 91 MET A C 1
ATOM 1309 O O . MET A 1 84 ? 20.235 1.793 35.186 1.00 18.04 91 MET A O 1
ATOM 1322 N N . ASP A 1 85 ? 21.510 0.116 34.449 1.00 14.00 92 ASP A N 1
ATOM 1323 C CA . ASP A 1 85 ? 21.903 0.794 33.222 1.00 12.38 92 ASP A CA 1
ATOM 1324 C C . ASP A 1 85 ? 21.914 -0.161 32.044 1.00 11.54 92 ASP A C 1
ATOM 1325 O O . ASP A 1 85 ? 22.527 -1.224 32.099 1.00 14.07 92 ASP A O 1
ATOM 1334 N N . SER A 1 86 ? 21.227 0.232 30.978 1.00 9.29 93 SER A N 1
ATOM 1335 C CA . SER A 1 86 ? 21.240 -0.509 29.722 1.00 9.54 93 SER A CA 1
ATOM 1336 C C . SER A 1 86 ? 21.273 0.462 28.566 1.00 8.37 93 SER A C 1
ATOM 1337 O O . SER A 1 86 ? 20.544 1.444 28.563 1.00 10.14 93 SER A O 1
ATOM 1345 N N . THR A 1 87 ? 22.125 0.190 27.589 1.00 8.36 94 THR A N 1
ATOM 1346 C CA . THR A 1 87 ? 22.154 0.963 26.358 1.00 8.69 94 THR A CA 1
ATOM 1347 C C . THR A 1 87 ? 21.491 0.135 25.279 1.00 9.66 94 THR A C 1
ATOM 1348 O O . THR A 1 87 ? 21.929 -0.972 24.979 1.00 11.29 94 THR A O 1
ATOM 1359 N N . LEU A 1 88 ? 20.424 0.678 24.707 1.00 8.86 95 LEU A N 1
ATOM 1360 C CA . LEU A 1 88 ? 19.563 -0.074 23.810 1.00 10.68 95 LEU A CA 1
ATOM 1361 C C . LEU A 1 88 ? 19.550 0.514 22.419 1.00 11.43 95 LEU A C 1
ATOM 1362 O O . LEU A 1 88 ? 20.057 1.615 22.180 1.00 11.42 95 LEU A O 1
#

Sequence (88 aa):
MPRLCRLVRGEQGYGFHLHGEKGRRGQFIRRRVEPGSPAEAAALRAGDRLVEVNGVNVEGETHHQVVQRIKAVEGQTRLLVVDQMDSTL

InterPro domains:
  IPR001478 PDZ domain [PF00595] (16-87)
  IPR001478 PDZ domain [PF00595] (154-227)
  IPR001478 PDZ domain [PS50106] (11-91)
  IPR001478 PDZ domain [PS50106] (151-231)
  IPR001478 PDZ domain [SM00228] (19-91)
  IPR001478 PDZ domain [SM00228] (159-231)
  IPR015098 EBP50, C-terminal [PF09007] (232-337)
  IPR017300 Na(+)/H(+) exchange regulatory cofactor NHERF-1/2 [PIRSF037866] (3-337)
  IPR036034 PDZ superfamily [G3DSA:2.30.42.10] (8-94)
  IPR036034 PDZ superfamily [G3DSA:2.30.42.10] (141-237)
  IPR036034 PDZ superfamily [SSF50156] (4-93)
  IPR036034 PDZ superfamily [SSF50156] (145-232)
  IPR051067 Na+/H+ exchange regulatory cofactor [PTHR14191] (141-337)

B-factor: mean 17.02, std 10.07, range [5.7, 57.92]

Nearest PDB structures (foldseek):
  4p0c-assembly1_A  TM=1.011E+00  e=1.675E-18  Homo sapiens
  2he4-assembly1_A  TM=9.467E-01  e=2.761E-12  Homo sapiens
  1g9o-assembly1_A  TM=8.996E-01  e=9.845E-13  Homo sapiens
  4q3h-assembly2_B  TM=9.463E-01  e=1.420E-11  Homo sapiens
  4pqw-assembly1_A  TM=9.192E-01  e=1.258E-11  Homo sapiens

CATH classification: 2.30.42.10

Radius of gyration: 12.28 Å; Cα contacts (8 Å, |Δi|>4): 186; chains: 1; bounding box: 22×30×34 Å

Foldseek 3Di:
DKDKFKFFADPVGQAWDWDADDFPQFIFTQDGHPPGSCVVSPPDHQKTFQDKPPHGCRRPHPVVVVCSQPVDPGIIMTTIDHDDDDDD

Secondary structure (DSSP, 8-state):
--EEEEEE-BTTB--EEEEE-STTS-EEEEEE-TTSHHHHTT--TTPEEEEETTEE-TT--HHHHHHHHHHSTTEEEEEEE-------

Organism: Homo sapiens (NCBI:txid9606)

Solvent-accessible surface area: 5925 Å² total; per-residue (Å²): 188,71,54,77,3,168,3,112,128,29,173,160,13,23,15,41,93,20,60,28,71,198,83,47,194,11,9,58,1,144,130,25,72,97,77,7,38,0,87,93,22,53,6,112,67,46,0,75,3,15,50,2,32,50,69,72,4,87,56,31,76,78,119,78,0,33,81,77,13,141,79,68,170,28,103,4,99,0,36,0,23,37,130,148,116,79,142,216

GO terms:
  GO:0005102 signaling receptor binding (F, IPI)
  GO:0005515 protein binding (F, IPI)
  GO:0008013 beta-catenin binding (F, IPI)
  GO:0019902 phosphatase binding (F, IPI)
  GO:0005634 nucleus (C, TAS)
  GO:0005886 plasma membrane (C, TAS)
  GO:0065003 protein-containing complex assembly (P, TAS)
  GO:0042802 identical protein binding (F, IPI)
  GO:0045296 cadherin binding (F, HDA)
  GO:0005886 plasma membrane (C, IDA)
  GO:0070062 extracellular exosome (C, HDA)
  GO:0005925 focal adhesion (C, HDA)